Protein AF-A0A2W4MQM2-F1 (afdb_monomer_lite)

Secondary structure (DSSP, 8-state):
--TT--HHHHHHHHHHHHHHHHHHHHHHHHTT-EEEETTEEEE-

Radius of gyration: 14.67 Å; chains: 1; bounding box: 27×19×37 Å

Foldseek 3Di:
DDPPDDPVNVVVVVVVVCVVPVVVVVVQVVVVQWDDDPPDIDGD

pLDDT: mean 93.92, std 6.67, range [67.94, 98.31]

Sequence (44 aa):
VLEDDDEERLAARILAEEHRLYPLAIQLYAEGRLRLEGRRVRIL

Structure (mmCIF, N/CA/C/O backbone):
data_AF-A0A2W4MQM2-F1
#
_entry.id   AF-A0A2W4MQM2-F1
#
loop_
_atom_site.group_PDB
_atom_site.id
_atom_site.type_symbol
_atom_site.label_atom_id
_atom_site.label_alt_id
_atom_site.label_comp_id
_atom_site.label_asym_id
_atom_site.label_entity_id
_atom_site.label_seq_id
_atom_site.pdbx_PDB_ins_code
_atom_site.Cartn_x
_atom_site.Cartn_y
_atom_site.Cartn_z
_atom_site.occupancy
_atom_site.B_iso_or_equiv
_atom_site.auth_seq_id
_atom_site.auth_comp_id
_atom_site.auth_asym_id
_atom_site.auth_atom_id
_atom_site.pdbx_PDB_model_num
ATOM 1 N N . VAL A 1 1 ? -0.831 -7.335 -18.115 1.00 67.94 1 VAL A N 1
ATOM 2 C CA . VAL A 1 1 ? 0.401 -7.079 -18.886 1.00 67.94 1 VAL A CA 1
ATOM 3 C C . VAL A 1 1 ? -0.053 -6.574 -20.239 1.00 67.94 1 VAL A C 1
ATOM 5 O O . VAL A 1 1 ? -0.957 -7.180 -20.804 1.00 67.94 1 VAL A O 1
ATOM 8 N N . LEU A 1 2 ? 0.405 -5.389 -20.630 1.00 80.31 2 LEU A N 1
ATOM 9 C CA . LEU A 1 2 ? 0.109 -4.783 -21.927 1.00 80.31 2 LEU A CA 1
ATOM 10 C C . LEU A 1 2 ? 0.907 -5.510 -23.011 1.00 80.31 2 LEU A C 1
ATOM 12 O O . LEU A 1 2 ? 1.934 -6.112 -22.713 1.00 80.31 2 LEU A O 1
ATOM 16 N N . GLU A 1 3 ? 0.432 -5.453 -24.253 1.00 76.19 3 GLU A N 1
ATOM 17 C CA . GLU A 1 3 ? 1.061 -6.164 -25.377 1.00 76.19 3 GLU A CA 1
ATOM 18 C C . GLU A 1 3 ? 2.517 -5.719 -25.626 1.00 76.19 3 GLU A C 1
ATOM 20 O O . GLU A 1 3 ? 3.320 -6.527 -26.080 1.00 76.19 3 GLU A O 1
ATOM 25 N N . ASP A 1 4 ? 2.872 -4.489 -25.230 1.00 78.75 4 ASP A N 1
ATOM 26 C CA . ASP A 1 4 ? 4.214 -3.901 -25.378 1.00 78.75 4 ASP A CA 1
ATOM 27 C C . ASP A 1 4 ? 5.051 -3.885 -24.079 1.00 78.75 4 ASP A C 1
ATOM 29 O O . ASP A 1 4 ? 6.059 -3.170 -23.991 1.00 78.75 4 ASP A O 1
ATOM 33 N N . ASP A 1 5 ? 4.621 -4.602 -23.034 1.00 80.62 5 ASP A N 1
ATOM 34 C CA . ASP A 1 5 ? 5.403 -4.711 -21.800 1.00 80.62 5 ASP A CA 1
ATOM 35 C C . ASP A 1 5 ? 6.617 -5.631 -22.026 1.00 80.62 5 ASP A C 1
ATOM 37 O O . ASP A 1 5 ? 6.474 -6.821 -22.307 1.00 80.62 5 ASP A O 1
ATOM 41 N N . ASP A 1 6 ? 7.817 -5.091 -21.826 1.00 89.31 6 ASP A N 1
ATOM 42 C CA . ASP A 1 6 ? 8.974 -5.882 -21.409 1.00 89.31 6 ASP A CA 1
ATOM 43 C C . ASP A 1 6 ? 9.026 -5.942 -19.867 1.00 89.31 6 ASP A C 1
ATOM 45 O O . ASP A 1 6 ? 8.261 -5.267 -19.167 1.00 89.31 6 ASP A O 1
ATOM 49 N N . GLU A 1 7 ? 9.898 -6.792 -19.320 1.00 91.88 7 GLU A N 1
ATOM 50 C CA . GLU A 1 7 ? 10.014 -6.988 -17.869 1.00 91.88 7 GLU A CA 1
ATOM 51 C C . GLU A 1 7 ? 10.336 -5.679 -17.129 1.00 91.88 7 GLU A C 1
ATOM 53 O O . GLU A 1 7 ? 9.734 -5.387 -16.094 1.00 91.88 7 GLU A O 1
ATOM 58 N N . GLU A 1 8 ? 11.227 -4.854 -17.686 1.00 93.00 8 GLU A N 1
ATOM 59 C CA . GLU A 1 8 ? 11.663 -3.594 -17.078 1.00 93.00 8 GLU A CA 1
ATOM 60 C C . GLU A 1 8 ? 10.530 -2.559 -17.030 1.00 93.00 8 GLU A C 1
ATOM 62 O O . GLU A 1 8 ? 10.279 -1.945 -15.988 1.00 93.00 8 GLU A O 1
ATOM 67 N N . ARG A 1 9 ? 9.793 -2.387 -18.133 1.00 91.75 9 ARG A N 1
ATOM 68 C CA . ARG A 1 9 ? 8.646 -1.471 -18.226 1.00 91.75 9 ARG A CA 1
ATOM 69 C C . ARG A 1 9 ? 7.501 -1.917 -17.334 1.00 91.75 9 ARG A C 1
ATOM 71 O O . ARG A 1 9 ? 6.877 -1.077 -16.677 1.00 91.75 9 ARG A O 1
ATOM 78 N N . LEU A 1 10 ? 7.237 -3.222 -17.284 1.00 92.56 10 LEU A N 1
ATOM 79 C CA . LEU A 1 10 ? 6.228 -3.782 -16.396 1.00 92.56 10 LEU A CA 1
ATOM 80 C C . LEU A 1 10 ? 6.596 -3.517 -14.932 1.00 92.56 10 LEU A C 1
ATOM 82 O O . LEU A 1 10 ? 5.762 -3.007 -14.181 1.00 92.56 10 LEU A O 1
ATOM 86 N N . ALA A 1 11 ? 7.841 -3.800 -14.541 1.00 94.75 11 ALA A N 1
ATOM 87 C CA . ALA A 1 11 ? 8.326 -3.577 -13.183 1.00 94.75 11 ALA A CA 1
ATOM 88 C C . ALA A 1 11 ? 8.253 -2.095 -12.785 1.00 94.75 11 ALA A C 1
ATOM 90 O O . ALA A 1 11 ? 7.748 -1.772 -11.710 1.00 94.75 11 ALA A O 1
ATOM 91 N N . ALA A 1 12 ? 8.670 -1.182 -13.668 1.00 95.31 12 ALA A N 1
ATOM 92 C CA . ALA A 1 12 ? 8.606 0.256 -13.413 1.00 95.31 12 ALA A CA 1
ATOM 93 C C . ALA A 1 12 ? 7.164 0.749 -13.194 1.00 95.31 12 ALA A C 1
ATOM 95 O O . ALA A 1 12 ? 6.907 1.559 -12.300 1.00 95.31 12 ALA A O 1
ATOM 96 N N . ARG A 1 13 ? 6.205 0.237 -13.977 1.00 93.75 13 ARG A N 1
ATOM 97 C CA . ARG A 1 13 ? 4.780 0.569 -13.823 1.00 93.75 13 ARG A CA 1
ATOM 98 C C . ARG A 1 13 ? 4.194 0.010 -12.532 1.00 93.75 13 ARG A C 1
ATOM 100 O O . ARG A 1 13 ? 3.448 0.718 -11.861 1.00 93.75 13 ARG A O 1
ATOM 107 N N . ILE A 1 14 ? 4.539 -1.227 -12.176 1.00 95.50 14 ILE A N 1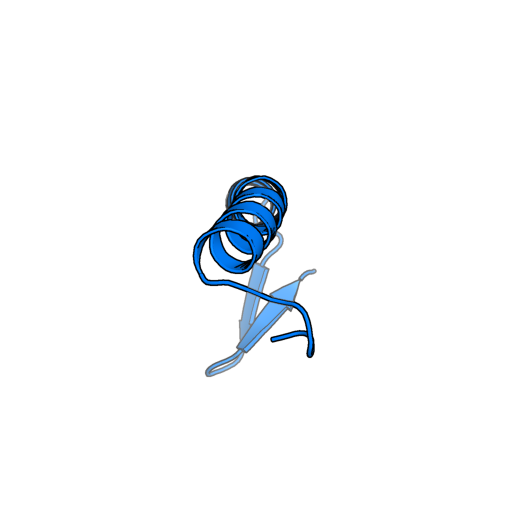
ATOM 108 C CA . ILE A 1 14 ? 4.114 -1.835 -10.910 1.00 95.50 14 ILE A CA 1
ATOM 109 C C . ILE A 1 14 ? 4.649 -1.013 -9.738 1.00 95.50 14 ILE A C 1
ATOM 111 O O . ILE A 1 14 ? 3.860 -0.602 -8.894 1.00 95.50 14 ILE A O 1
ATOM 115 N N . LEU A 1 15 ? 5.944 -0.687 -9.730 1.00 97.19 15 LEU A N 1
ATOM 116 C CA . LEU A 1 15 ? 6.572 0.082 -8.654 1.00 97.19 15 LEU A CA 1
ATOM 117 C C . LEU A 1 15 ? 5.911 1.456 -8.455 1.00 97.19 15 LEU A C 1
ATOM 119 O O . LEU A 1 15 ? 5.704 1.899 -7.325 1.00 97.19 15 LEU A O 1
ATOM 123 N N . ALA A 1 16 ? 5.542 2.133 -9.546 1.00 97.00 16 ALA A N 1
ATOM 124 C CA . ALA A 1 16 ? 4.822 3.402 -9.472 1.00 97.00 16 ALA A CA 1
ATOM 125 C C . ALA A 1 16 ? 3.448 3.253 -8.793 1.00 97.00 16 ALA A C 1
ATOM 127 O O . ALA A 1 16 ? 3.069 4.098 -7.981 1.00 97.00 16 ALA A O 1
ATOM 128 N N . GLU A 1 17 ? 2.716 2.177 -9.083 1.00 97.81 17 GLU A N 1
ATOM 129 C CA . GLU A 1 17 ? 1.435 1.891 -8.431 1.00 97.81 17 GLU A CA 1
ATOM 130 C C . GLU A 1 17 ? 1.618 1.438 -6.975 1.00 97.81 17 GLU A C 1
ATOM 132 O O . GLU A 1 17 ? 0.853 1.854 -6.105 1.00 97.81 17 GLU A O 1
ATOM 137 N N . GLU A 1 18 ? 2.667 0.678 -6.663 1.00 98.25 18 GLU A N 1
ATOM 138 C CA . GLU A 1 18 ? 3.017 0.286 -5.292 1.00 98.25 18 GLU A CA 1
ATOM 139 C C . GLU A 1 18 ? 3.303 1.501 -4.401 1.00 98.25 18 GLU A C 1
ATOM 141 O O . GLU A 1 18 ? 2.748 1.611 -3.305 1.00 98.25 18 GLU A O 1
ATOM 146 N N . HIS A 1 19 ? 4.085 2.467 -4.893 1.00 98.06 19 HIS A N 1
ATOM 147 C CA . HIS A 1 19 ? 4.344 3.725 -4.186 1.00 98.06 19 HIS A CA 1
ATOM 148 C C . HIS A 1 19 ? 3.077 4.547 -3.920 1.00 98.06 19 HIS A C 1
ATOM 150 O O . HIS A 1 19 ? 3.058 5.353 -2.992 1.00 98.06 19 HIS A O 1
ATOM 156 N N . ARG A 1 20 ? 2.013 4.359 -4.707 1.00 97.06 20 ARG A N 1
ATOM 157 C CA . ARG A 1 20 ? 0.722 5.027 -4.487 1.00 97.06 20 ARG A CA 1
ATOM 158 C C . ARG A 1 20 ? -0.153 4.245 -3.513 1.00 97.06 20 ARG A C 1
ATOM 160 O O . ARG A 1 20 ? -0.750 4.833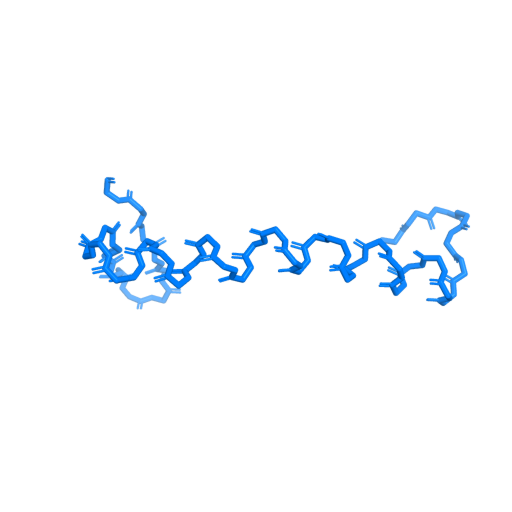 -2.613 1.00 97.06 20 ARG A O 1
ATOM 167 N N . LEU A 1 21 ? -0.242 2.930 -3.694 1.00 98.00 21 LEU A N 1
ATOM 168 C CA . LEU A 1 21 ? -1.194 2.079 -2.986 1.00 98.00 21 LEU A CA 1
ATOM 169 C C . LEU A 1 21 ? -0.725 1.701 -1.580 1.00 98.00 21 LEU A C 1
ATOM 171 O O . LEU A 1 21 ? -1.539 1.724 -0.656 1.00 98.00 21 LEU A O 1
ATOM 175 N N . TYR A 1 22 ? 0.556 1.379 -1.385 1.00 97.94 22 TYR A N 1
ATOM 176 C CA . TYR A 1 22 ? 1.039 0.930 -0.075 1.00 97.94 22 TYR A CA 1
ATOM 177 C C . TYR A 1 22 ? 0.949 2.017 1.002 1.00 97.94 22 TYR A C 1
ATOM 179 O O . TYR A 1 22 ? 0.405 1.722 2.071 1.00 97.94 22 TYR A O 1
ATOM 187 N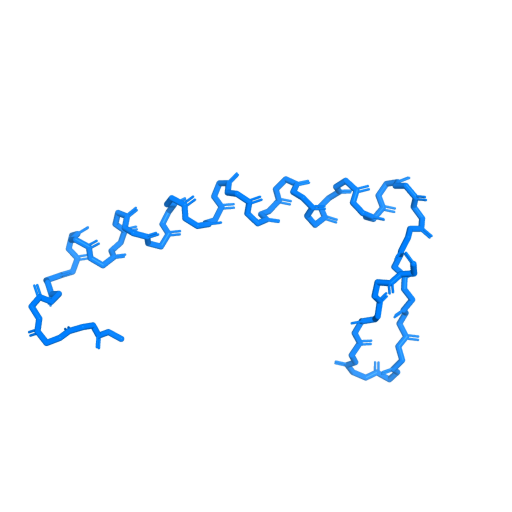 N . PRO A 1 23 ? 1.363 3.277 0.758 1.00 98.31 23 PRO A N 1
ATOM 188 C CA . PRO A 1 23 ? 1.183 4.331 1.753 1.00 98.31 23 PRO A CA 1
ATOM 189 C C . PRO A 1 23 ? -0.293 4.602 2.060 1.00 98.31 23 PRO A C 1
ATOM 191 O O . PRO A 1 23 ? -0.655 4.752 3.225 1.00 98.31 23 PRO A O 1
ATOM 194 N N . LEU A 1 24 ? -1.163 4.593 1.041 1.00 97.50 24 LEU A N 1
ATOM 195 C CA . LEU A 1 24 ? -2.603 4.792 1.225 1.00 97.50 24 LEU A CA 1
ATOM 196 C C . LEU A 1 24 ? -3.229 3.679 2.076 1.00 97.50 24 LEU A C 1
ATOM 198 O O . LEU A 1 24 ? -4.043 3.958 2.954 1.00 97.50 24 LEU A O 1
ATOM 202 N N . ALA A 1 25 ? -2.842 2.422 1.850 1.00 97.50 25 ALA A N 1
ATOM 203 C CA . ALA A 1 25 ? -3.323 1.295 2.642 1.00 97.50 25 ALA A CA 1
ATOM 204 C C . ALA A 1 25 ? -2.918 1.427 4.120 1.00 97.50 25 ALA A C 1
ATOM 206 O O . ALA A 1 25 ? -3.750 1.218 5.006 1.00 97.50 25 ALA A O 1
ATOM 207 N N . ILE A 1 26 ? -1.668 1.828 4.385 1.00 97.69 26 ILE A N 1
ATOM 208 C CA . ILE A 1 26 ? -1.175 2.093 5.744 1.00 97.69 26 ILE A CA 1
ATOM 209 C C . ILE A 1 26 ? -1.946 3.253 6.377 1.00 97.69 26 ILE A C 1
ATOM 211 O O . ILE A 1 26 ? -2.351 3.150 7.533 1.00 97.69 26 ILE A O 1
ATOM 215 N N . GLN A 1 27 ? -2.195 4.329 5.629 1.00 97.94 27 GLN A N 1
ATOM 216 C CA . GLN A 1 27 ? -2.965 5.470 6.117 1.00 97.94 27 GLN A CA 1
ATOM 217 C C . GLN A 1 27 ? -4.392 5.062 6.503 1.00 97.94 27 GLN A C 1
ATOM 219 O O . GLN A 1 27 ? -4.819 5.336 7.620 1.00 97.94 27 GLN A O 1
ATOM 224 N N . LEU A 1 28 ? -5.115 4.353 5.631 1.00 97.69 28 LEU A N 1
ATOM 225 C CA . LEU A 1 28 ? -6.475 3.882 5.924 1.00 97.69 28 LEU A CA 1
ATOM 226 C C . LEU A 1 28 ? -6.519 2.969 7.157 1.00 97.69 28 LEU A C 1
ATOM 228 O O . LEU A 1 28 ? -7.469 3.029 7.939 1.00 97.69 28 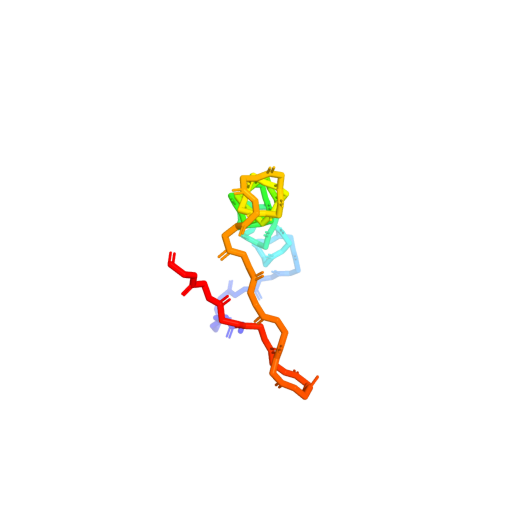LEU A O 1
ATOM 232 N N . TYR A 1 29 ? -5.490 2.138 7.338 1.00 96.94 29 TYR A N 1
ATOM 233 C CA . TYR A 1 29 ? -5.341 1.307 8.527 1.00 96.94 29 TYR A CA 1
ATOM 234 C C . TYR A 1 29 ? -5.108 2.153 9.787 1.00 96.94 29 TYR A C 1
ATOM 236 O O . TYR A 1 29 ? -5.805 1.964 10.783 1.00 96.94 29 TYR A O 1
ATOM 244 N N . ALA A 1 30 ? -4.179 3.111 9.734 1.00 97.81 30 ALA A N 1
ATOM 245 C CA . ALA A 1 30 ? -3.857 4.001 10.850 1.00 97.81 30 ALA A CA 1
ATOM 246 C C . ALA A 1 30 ? -5.036 4.906 11.249 1.00 97.81 30 ALA A C 1
ATOM 248 O O . ALA A 1 30 ? -5.235 5.172 12.431 1.00 97.81 30 ALA A O 1
ATOM 249 N N . GLU A 1 31 ? -5.848 5.332 10.281 1.00 97.94 31 GLU A N 1
ATOM 250 C CA . GLU A 1 31 ? -7.075 6.108 10.498 1.00 97.94 31 GLU A CA 1
ATOM 251 C C . GLU A 1 31 ? -8.248 5.251 11.016 1.00 97.94 31 GLU A C 1
ATOM 253 O O . GLU A 1 31 ? -9.318 5.785 11.306 1.00 97.94 31 GLU A O 1
ATOM 258 N N . GLY A 1 32 ? -8.091 3.925 11.121 1.00 96.75 32 GLY A N 1
ATOM 259 C CA . GLY A 1 32 ? -9.162 3.024 11.557 1.00 96.75 32 GLY A CA 1
ATOM 260 C C . GLY A 1 32 ? -10.322 2.912 10.559 1.00 96.75 32 GLY A C 1
ATOM 261 O O . GLY A 1 32 ? -11.437 2.559 10.939 1.00 96.75 32 GLY A O 1
ATOM 262 N N . ARG A 1 33 ? -10.080 3.202 9.275 1.00 97.25 33 ARG A N 1
ATOM 263 C CA . ARG A 1 33 ? -11.103 3.258 8.212 1.00 97.25 33 ARG A CA 1
ATOM 264 C C . ARG A 1 33 ? -11.285 1.946 7.456 1.00 97.25 33 ARG A C 1
ATOM 266 O O . ARG A 1 33 ? -11.880 1.923 6.382 1.00 97.25 33 ARG A O 1
ATOM 273 N N . LEU A 1 34 ? -10.758 0.849 7.986 1.00 96.88 34 LEU A N 1
ATOM 274 C CA . LEU A 1 34 ? -10.835 -0.468 7.367 1.00 96.88 34 LEU A CA 1
ATOM 275 C C . LEU A 1 34 ? -11.686 -1.405 8.221 1.00 96.88 34 LEU A C 1
ATOM 277 O O . LEU A 1 34 ? -11.498 -1.506 9.433 1.00 96.88 34 LEU A O 1
ATOM 281 N N . ARG A 1 35 ? -12.590 -2.143 7.575 1.00 97.06 35 ARG A N 1
ATOM 282 C CA . ARG A 1 35 ? -13.390 -3.198 8.203 1.00 97.06 35 ARG A CA 1
ATOM 283 C C . ARG A 1 35 ? -13.174 -4.528 7.496 1.00 97.06 35 ARG A C 1
ATOM 285 O O . ARG A 1 35 ? -13.386 -4.641 6.292 1.00 97.06 35 ARG A O 1
ATOM 292 N N . LEU A 1 36 ? -12.797 -5.551 8.257 1.00 95.81 36 LEU A N 1
ATOM 293 C CA . LEU A 1 36 ? -12.694 -6.926 7.772 1.00 95.81 36 LEU A CA 1
ATOM 294 C C . LEU A 1 36 ? -14.075 -7.591 7.712 1.00 95.81 36 LEU A C 1
ATOM 296 O O . LEU A 1 36 ? -14.825 -7.602 8.687 1.00 95.81 36 LEU A O 1
ATOM 300 N N . GLU A 1 37 ? -14.383 -8.179 6.562 1.00 97.19 37 GLU A N 1
ATOM 301 C CA . GLU A 1 37 ? -15.592 -8.952 6.290 1.00 97.19 37 GLU A CA 1
ATOM 302 C C . GLU A 1 37 ? -15.195 -10.301 5.676 1.00 97.19 37 GLU A C 1
ATOM 304 O O . GLU A 1 37 ? -15.007 -10.442 4.462 1.00 97.19 37 GLU A O 1
ATOM 309 N N . GLY A 1 38 ? -15.015 -11.312 6.529 1.00 95.44 38 GLY A N 1
ATOM 310 C CA . GLY A 1 38 ? -14.517 -12.622 6.108 1.00 95.44 38 GLY A CA 1
ATOM 311 C C . GLY A 1 38 ? -13.126 -12.516 5.473 1.00 95.44 38 GLY A C 1
ATOM 312 O O . GLY A 1 38 ? -12.153 -12.232 6.162 1.00 95.44 38 GLY A O 1
ATOM 313 N N . ARG A 1 39 ? -13.036 -12.741 4.152 1.00 96.56 39 ARG A N 1
ATOM 314 C CA . ARG A 1 39 ? -11.788 -12.648 3.361 1.00 96.56 39 ARG A CA 1
ATOM 315 C C . ARG A 1 39 ? -11.650 -11.339 2.568 1.00 96.56 39 ARG A C 1
ATOM 317 O O . ARG A 1 39 ? -10.820 -11.267 1.665 1.00 96.56 39 ARG A O 1
ATOM 324 N N . ARG A 1 40 ? -12.490 -10.335 2.839 1.00 96.38 40 ARG A N 1
ATOM 325 C CA . ARG A 1 40 ? -12.475 -9.025 2.168 1.00 96.38 40 ARG A CA 1
ATOM 326 C C . ARG A 1 40 ? -12.289 -7.903 3.184 1.00 96.38 40 ARG A C 1
ATOM 328 O O . ARG A 1 40 ? -12.652 -8.051 4.347 1.00 96.38 40 ARG A O 1
ATOM 335 N N . VAL A 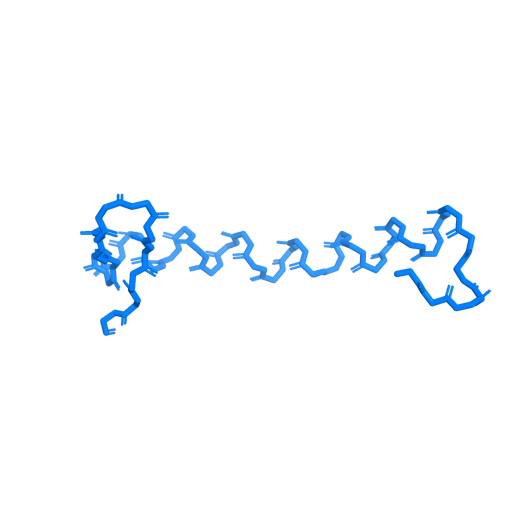1 41 ? -11.751 -6.777 2.725 1.00 96.75 41 VAL A N 1
ATOM 336 C CA . VAL A 1 41 ? -11.653 -5.53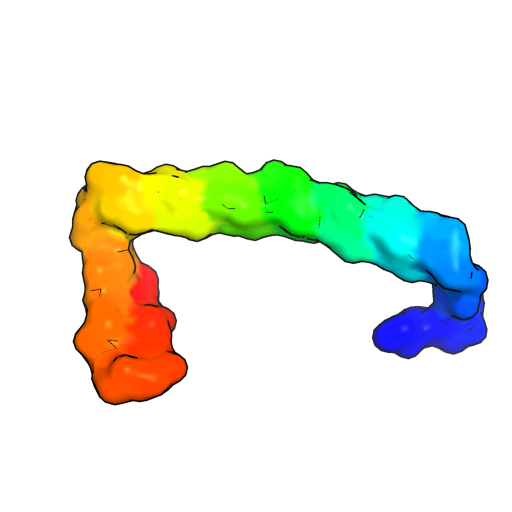5 3.499 1.00 96.75 41 VAL A CA 1
ATOM 337 C C . VAL A 1 41 ? -12.544 -4.495 2.828 1.00 96.75 41 VAL A C 1
ATOM 339 O O . VAL A 1 41 ? -12.451 -4.300 1.616 1.00 96.75 41 VAL A O 1
ATOM 342 N N . ARG A 1 42 ? -13.418 -3.845 3.597 1.00 96.44 42 ARG A N 1
ATOM 343 C CA . ARG A 1 42 ? -14.166 -2.659 3.168 1.00 96.44 42 ARG A CA 1
ATOM 344 C C . ARG A 1 42 ? -13.514 -1.403 3.720 1.00 96.44 42 ARG A C 1
ATOM 346 O O . ARG A 1 42 ? -13.070 -1.390 4.866 1.00 96.44 42 ARG A O 1
ATOM 353 N N . ILE A 1 43 ? -13.504 -0.362 2.901 1.00 96.12 43 ILE A N 1
ATOM 354 C CA . ILE A 1 43 ? -13.142 0.992 3.315 1.00 96.12 43 ILE A CA 1
ATOM 355 C C . ILE A 1 43 ? -14.425 1.670 3.810 1.00 96.12 43 ILE A C 1
ATOM 357 O O . ILE A 1 43 ? -15.458 1.557 3.144 1.00 96.12 43 ILE A O 1
ATOM 361 N N . LEU A 1 44 ? -14.360 2.293 4.987 1.00 91.44 44 LEU A N 1
ATOM 362 C CA . LEU A 1 44 ? -15.463 2.999 5.648 1.00 91.44 44 LEU A CA 1
ATOM 363 C C . LEU A 1 44 ? -15.574 4.464 5.201 1.00 91.44 44 LEU A C 1
ATOM 365 O O . LEU A 1 44 ? -14.522 5.109 4.945 1.00 91.44 44 LEU A O 1
#